Protein AF-A0A4V3EMM0-F1 (afdb_monomer)

Sequence (146 aa):
MPALFLTAILGYEQPRGDKVGLMLFPGDDDVASPDVSWSYTGFSMFRKWLAQAEGFTLTEMNGFGGERQWRSVSTTLAPLLNHPDDDGPDLTPAQCAAMLPRLEAILDQRQSDDSDPVIRRRIEDVRESITVLRFCVDKDVELIFG

Radius of gyration: 18.46 Å; Cα contacts (8 Å, |Δi|>4): 168; chains: 1; bounding box: 51×33×65 Å

Structure (mmCIF, N/CA/C/O backbone):
data_AF-A0A4V3EMM0-F1
#
_entry.id   AF-A0A4V3EMM0-F1
#
loop_
_atom_site.group_PDB
_atom_site.id
_atom_site.type_symbol
_atom_site.label_atom_id
_atom_site.label_alt_id
_atom_site.label_comp_id
_atom_site.label_asym_id
_atom_site.label_entity_id
_atom_site.label_seq_id
_atom_site.pdbx_PDB_ins_code
_atom_site.Cartn_x
_atom_site.Cartn_y
_atom_site.Cartn_z
_atom_site.occupancy
_atom_site.B_iso_or_equiv
_atom_site.auth_seq_id
_atom_site.auth_comp_id
_atom_site.auth_asym_id
_atom_site.auth_atom_id
_atom_site.pdbx_PDB_model_num
ATOM 1 N N . MET A 1 1 ? 28.097 15.247 -45.667 1.00 29.64 1 MET A N 1
ATOM 2 C CA . MET A 1 1 ? 29.194 14.544 -44.962 1.00 29.64 1 MET A CA 1
ATOM 3 C C . MET A 1 1 ? 29.709 15.461 -43.855 1.00 29.64 1 MET A C 1
ATOM 5 O O . MET A 1 1 ? 29.682 16.663 -44.080 1.00 29.64 1 MET A O 1
ATOM 9 N N . PRO A 1 2 ? 29.997 14.937 -42.653 1.00 43.41 2 PRO A N 1
ATOM 10 C CA . PRO A 1 2 ? 29.154 15.213 -41.480 1.00 43.41 2 PRO A CA 1
ATOM 11 C C . PRO A 1 2 ? 29.893 15.804 -40.258 1.00 43.41 2 PRO A C 1
ATOM 13 O O . PRO A 1 2 ? 31.113 15.898 -40.262 1.00 43.41 2 PRO A O 1
ATOM 16 N N . ALA A 1 3 ? 29.096 16.050 -39.204 1.00 35.59 3 ALA A N 1
ATOM 17 C CA . ALA A 1 3 ? 29.442 16.111 -37.773 1.00 35.59 3 ALA A CA 1
ATOM 18 C C . ALA A 1 3 ? 30.144 17.409 -37.298 1.00 35.59 3 ALA A C 1
ATOM 20 O O . ALA A 1 3 ? 31.032 17.923 -37.956 1.00 35.59 3 ALA A O 1
ATOM 21 N N . LEU A 1 4 ? 29.778 18.038 -36.177 1.00 41.53 4 LEU A N 1
ATOM 22 C CA . LEU A 1 4 ? 29.365 17.480 -34.889 1.00 41.53 4 LEU A CA 1
ATOM 23 C C . LEU A 1 4 ? 28.339 18.404 -34.200 1.00 41.53 4 LEU A C 1
ATOM 25 O O . LEU A 1 4 ? 28.643 19.552 -33.887 1.00 41.53 4 LEU A O 1
ATOM 29 N N . PHE A 1 5 ? 27.144 17.877 -33.924 1.00 36.44 5 PHE A N 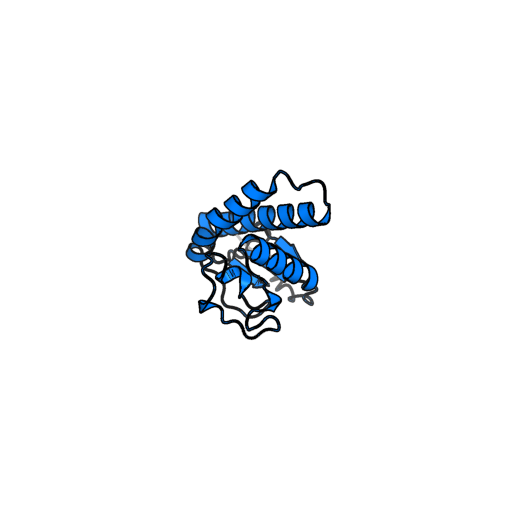1
ATOM 30 C CA . PHE A 1 5 ? 26.290 18.373 -32.845 1.00 36.44 5 PHE A CA 1
ATOM 31 C C . PHE A 1 5 ? 26.845 17.794 -31.545 1.00 36.44 5 PHE A C 1
ATOM 33 O O . PHE A 1 5 ? 26.774 16.586 -31.327 1.00 36.44 5 PHE A O 1
ATOM 40 N N . LEU A 1 6 ? 27.431 18.641 -30.705 1.00 36.59 6 LEU A N 1
ATOM 41 C CA . LEU A 1 6 ? 27.793 18.273 -29.344 1.00 36.59 6 LEU A CA 1
ATOM 42 C C . LEU A 1 6 ? 26.607 18.631 -28.439 1.00 36.59 6 LEU A C 1
ATOM 44 O O . LEU A 1 6 ? 26.563 19.706 -27.847 1.00 36.59 6 LEU A O 1
ATOM 48 N N . THR A 1 7 ? 25.607 17.751 -28.383 1.00 38.56 7 THR A N 1
ATOM 49 C CA . THR A 1 7 ? 24.580 17.812 -27.340 1.00 38.56 7 THR A CA 1
ATOM 50 C C . THR A 1 7 ? 25.220 17.287 -26.063 1.00 38.56 7 THR A C 1
ATOM 52 O O . THR A 1 7 ? 25.405 16.082 -25.901 1.00 38.56 7 THR A O 1
ATOM 55 N N . ALA A 1 8 ? 25.621 18.197 -25.179 1.00 42.50 8 ALA A N 1
ATOM 56 C CA . ALA A 1 8 ? 25.985 17.845 -23.818 1.00 42.50 8 ALA A CA 1
ATOM 57 C C . ALA A 1 8 ? 24.733 17.289 -23.126 1.00 42.50 8 ALA A C 1
ATOM 59 O O . ALA A 1 8 ? 23.781 18.021 -22.857 1.00 42.50 8 ALA A O 1
ATOM 60 N N . ILE A 1 9 ? 24.728 15.976 -22.898 1.00 43.84 9 ILE A N 1
ATOM 61 C CA . ILE A 1 9 ? 23.791 15.300 -22.007 1.00 43.84 9 ILE A CA 1
ATOM 62 C C . ILE A 1 9 ? 24.091 15.843 -20.612 1.00 43.84 9 ILE A C 1
ATOM 64 O O . ILE A 1 9 ? 25.087 15.476 -19.990 1.00 43.84 9 ILE A O 1
ATOM 68 N N . LEU A 1 10 ? 23.259 16.769 -20.143 1.00 40.41 10 LEU A N 1
ATOM 69 C CA . LEU A 1 10 ? 23.151 17.037 -18.721 1.00 40.41 10 LEU A CA 1
ATOM 70 C C . LEU A 1 10 ? 22.555 15.775 -18.100 1.00 40.41 10 LEU A C 1
ATOM 72 O O . LEU A 1 10 ? 21.344 15.577 -18.120 1.00 40.41 10 LEU A O 1
ATOM 76 N N . GLY A 1 11 ? 23.429 14.914 -17.582 1.00 43.09 11 GLY A N 1
ATOM 77 C CA . GLY A 1 11 ? 23.073 14.019 -16.496 1.00 43.09 11 GLY A CA 1
ATOM 78 C C . GLY A 1 11 ? 22.698 14.891 -15.307 1.00 43.09 11 GLY A C 1
ATOM 79 O O . GLY A 1 11 ? 23.549 15.255 -14.501 1.00 43.09 11 GLY A O 1
ATOM 80 N N . TYR A 1 12 ? 21.429 15.285 -15.242 1.00 35.69 12 TYR A N 1
ATOM 81 C CA . TYR A 1 12 ? 20.812 15.640 -13.979 1.00 35.69 12 TYR A CA 1
ATOM 82 C C . TYR A 1 12 ? 20.651 14.327 -13.210 1.00 35.69 12 TYR A C 1
ATOM 84 O O . TYR A 1 12 ? 19.595 13.705 -13.226 1.00 35.69 12 TYR A O 1
ATOM 92 N N . GLU A 1 13 ? 21.724 13.890 -12.548 1.00 44.06 13 GLU A N 1
ATOM 93 C CA . GLU A 1 13 ? 21.549 13.186 -11.284 1.00 44.06 13 GLU A CA 1
ATOM 94 C C . GLU A 1 13 ? 20.812 14.171 -10.382 1.00 44.06 13 GLU A C 1
ATOM 96 O O . GLU A 1 13 ? 21.387 15.130 -9.861 1.00 44.06 13 GLU A O 1
ATOM 101 N N . GLN A 1 14 ? 19.496 14.006 -10.299 1.00 48.41 14 GLN A N 1
ATOM 102 C CA . GLN A 1 14 ? 18.695 14.753 -9.356 1.00 48.41 14 GLN A CA 1
ATOM 103 C C . GLN A 1 14 ? 19.215 14.381 -7.962 1.00 48.41 14 GLN A C 1
ATOM 105 O O . GLN A 1 14 ? 19.196 13.198 -7.607 1.00 48.41 14 GLN A O 1
ATOM 110 N N . PRO A 1 15 ? 19.719 15.338 -7.163 1.00 42.00 15 PRO A N 1
ATOM 111 C CA . PRO A 1 15 ? 19.996 15.046 -5.771 1.00 42.00 15 PRO A CA 1
ATOM 112 C C . PRO A 1 15 ? 18.661 14.611 -5.166 1.00 42.00 15 PRO A C 1
ATOM 114 O O . PRO A 1 15 ? 17.683 15.351 -5.273 1.00 42.00 15 PRO A O 1
ATOM 117 N N . ARG A 1 16 ? 18.607 13.390 -4.611 1.00 56.78 16 ARG A N 1
ATOM 118 C CA . ARG A 1 16 ? 17.481 12.897 -3.806 1.00 56.78 16 ARG A CA 1
ATOM 119 C C . ARG A 1 16 ? 17.252 13.909 -2.685 1.00 56.78 16 ARG A C 1
ATOM 121 O O . ARG A 1 16 ? 17.930 13.865 -1.662 1.00 56.78 16 ARG A O 1
ATOM 128 N N . GLY A 1 17 ? 16.383 14.878 -2.961 1.00 47.03 17 GLY A N 1
ATOM 129 C CA . GLY A 1 17 ? 16.001 15.931 -2.043 1.00 47.03 17 GLY A CA 1
ATOM 130 C C . GLY A 1 17 ? 15.341 15.285 -0.840 1.00 47.03 17 GLY A C 1
ATOM 131 O O . GLY A 1 17 ? 14.430 14.478 -0.995 1.00 47.03 17 GLY A O 1
ATOM 132 N N . ASP A 1 18 ? 15.882 15.589 0.331 1.00 46.19 18 ASP A N 1
ATOM 133 C CA . ASP A 1 18 ? 15.212 15.691 1.620 1.00 46.19 18 ASP A CA 1
ATOM 134 C C . ASP A 1 18 ? 13.763 15.161 1.599 1.00 46.19 18 ASP A C 1
ATOM 136 O O . ASP A 1 18 ? 12.814 15.897 1.336 1.00 46.19 18 ASP A O 1
ATOM 140 N N . LYS A 1 19 ? 13.598 13.851 1.843 1.00 52.47 19 LYS A N 1
ATOM 141 C CA . LYS A 1 19 ? 12.302 13.157 1.828 1.00 52.47 19 LYS A CA 1
ATOM 142 C C . LYS A 1 19 ? 11.354 13.764 2.868 1.00 52.47 19 LYS A C 1
ATOM 144 O O . LYS A 1 19 ? 11.409 13.425 4.050 1.00 52.47 19 LYS A O 1
ATOM 149 N N . VAL A 1 20 ? 10.444 14.639 2.440 1.00 65.69 20 VAL A N 1
ATOM 150 C CA . VAL A 1 20 ? 9.353 15.178 3.283 1.00 65.69 20 VAL A CA 1
ATOM 151 C C . VAL A 1 20 ? 8.109 14.269 3.231 1.00 65.69 20 VAL A C 1
ATOM 153 O O . VAL A 1 20 ? 6.981 14.715 3.442 1.00 65.69 20 VAL A O 1
ATOM 156 N N . GLY A 1 21 ? 8.288 12.980 2.931 1.00 83.69 21 GLY A N 1
ATOM 157 C CA . GLY A 1 21 ? 7.198 12.032 2.730 1.00 83.69 21 GLY A CA 1
ATOM 158 C C . GLY A 1 21 ? 7.671 10.653 2.282 1.00 83.69 21 GLY A C 1
ATOM 159 O O . GLY A 1 21 ? 8.866 10.382 2.293 1.00 83.69 21 GLY A O 1
ATOM 160 N N . LEU A 1 22 ? 6.699 9.820 1.920 1.00 91.62 22 LEU A N 1
ATOM 161 C CA . LEU A 1 22 ? 6.860 8.495 1.336 1.00 91.62 22 LEU A CA 1
ATOM 162 C C . LEU A 1 22 ? 6.099 8.449 0.014 1.00 91.62 22 LEU A C 1
ATOM 164 O O . LEU A 1 22 ? 4.957 8.916 -0.055 1.00 91.62 22 LEU A O 1
ATOM 168 N N . MET A 1 23 ? 6.716 7.869 -1.003 1.00 93.62 23 MET A N 1
ATOM 169 C CA . MET A 1 23 ? 6.171 7.685 -2.338 1.00 93.62 23 MET A CA 1
ATOM 170 C C . MET A 1 23 ? 6.189 6.206 -2.722 1.00 93.62 23 MET A C 1
ATOM 172 O O . MET A 1 23 ? 7.140 5.489 -2.418 1.00 93.62 23 MET A O 1
ATOM 176 N N . LEU A 1 24 ? 5.139 5.764 -3.408 1.00 95.50 24 LEU A N 1
ATOM 177 C CA . LEU A 1 24 ? 5.106 4.490 -4.116 1.00 95.50 24 LEU A CA 1
ATOM 178 C C . LEU A 1 24 ? 5.128 4.764 -5.615 1.00 95.50 24 LEU A C 1
ATOM 180 O O . LEU A 1 24 ? 4.273 5.501 -6.110 1.00 95.50 24 LEU A O 1
ATOM 184 N N . PHE A 1 25 ? 6.083 4.167 -6.320 1.00 96.12 25 PHE A N 1
ATOM 185 C CA . PHE A 1 25 ? 6.256 4.365 -7.757 1.00 96.12 25 PHE A CA 1
ATOM 186 C C . PHE A 1 25 ? 6.874 3.124 -8.429 1.00 96.12 25 PHE A C 1
ATOM 188 O O . PHE A 1 25 ? 7.525 2.322 -7.752 1.00 96.12 25 PHE A O 1
ATOM 195 N N . PRO A 1 26 ? 6.661 2.928 -9.741 1.00 97.69 26 PRO A N 1
ATOM 196 C CA . PRO A 1 26 ? 7.263 1.830 -10.489 1.00 97.69 26 PRO A CA 1
ATOM 197 C C . PRO A 1 26 ? 8.781 1.996 -10.632 1.00 97.69 26 PRO A C 1
ATOM 199 O O . PRO A 1 26 ? 9.277 3.098 -10.848 1.00 97.69 26 PRO A O 1
ATOM 202 N N . GLY A 1 27 ? 9.525 0.894 -10.570 1.00 95.81 27 GLY A N 1
ATOM 203 C CA . GLY A 1 27 ? 10.971 0.848 -10.806 1.00 95.81 27 GLY A CA 1
ATOM 204 C C . GLY A 1 27 ? 11.367 0.876 -12.283 1.00 95.81 27 GLY A C 1
ATOM 205 O O . GLY A 1 27 ? 12.248 0.127 -12.690 1.00 95.81 27 GLY A O 1
ATOM 206 N N . ASP A 1 28 ? 10.691 1.681 -13.103 1.00 94.50 28 ASP A N 1
ATOM 207 C CA . ASP A 1 28 ? 10.903 1.755 -14.556 1.00 94.50 28 ASP A CA 1
ATOM 208 C C . ASP A 1 28 ? 11.742 2.962 -15.013 1.00 94.50 28 ASP A C 1
ATOM 210 O O . ASP A 1 28 ? 11.949 3.145 -16.214 1.00 94.50 28 ASP A O 1
ATOM 214 N N . ASP A 1 29 ? 12.228 3.765 -14.060 1.00 90.00 29 ASP A N 1
ATOM 215 C CA . ASP A 1 29 ? 12.973 5.012 -14.272 1.00 90.00 29 ASP A CA 1
ATOM 216 C C . ASP A 1 29 ? 12.229 6.064 -15.132 1.00 90.00 29 ASP A C 1
ATOM 218 O O . ASP A 1 29 ? 12.845 7.015 -15.631 1.00 90.00 29 ASP A O 1
ATOM 222 N N . ASP A 1 30 ? 10.905 5.940 -15.301 1.00 91.50 30 ASP A N 1
ATOM 223 C CA . ASP A 1 30 ? 10.086 6.883 -16.065 1.00 91.50 30 ASP A CA 1
ATOM 224 C C . ASP A 1 30 ? 9.336 7.844 -15.132 1.00 91.50 30 ASP A C 1
ATOM 226 O O . ASP A 1 30 ? 8.396 7.493 -14.426 1.00 91.50 30 ASP A O 1
ATOM 230 N N . VAL A 1 31 ? 9.712 9.122 -15.176 1.00 87.00 31 VAL A N 1
ATOM 231 C CA . VAL A 1 31 ? 9.079 10.184 -14.374 1.00 87.00 31 VAL A CA 1
ATOM 232 C C . VAL A 1 31 ? 7.634 10.494 -14.785 1.00 87.00 31 VAL A C 1
ATOM 234 O O . VAL A 1 31 ? 6.963 11.273 -14.110 1.00 87.00 31 VAL A O 1
ATOM 237 N N . ALA A 1 32 ? 7.166 9.962 -15.916 1.00 92.56 32 ALA A N 1
ATOM 238 C CA . ALA A 1 32 ? 5.777 10.073 -16.351 1.00 92.56 32 ALA A CA 1
ATOM 239 C C . ALA A 1 32 ? 4.896 8.921 -15.838 1.00 92.56 32 ALA A C 1
ATOM 241 O O . ALA A 1 32 ? 3.673 8.974 -16.019 1.00 92.56 32 ALA A O 1
ATOM 242 N N . 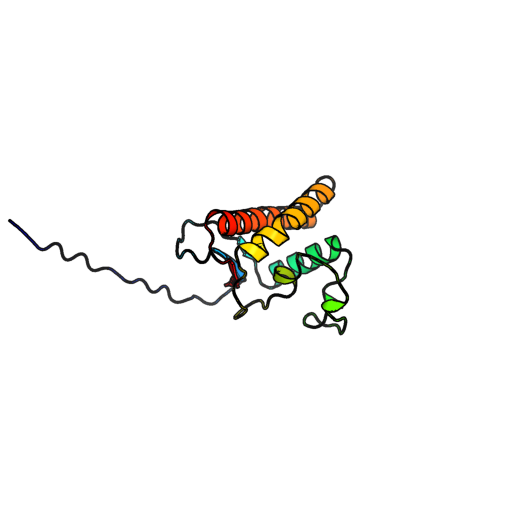SER A 1 33 ? 5.492 7.892 -15.231 1.00 94.75 33 SER A N 1
ATOM 243 C CA . SER A 1 33 ? 4.766 6.775 -14.636 1.00 94.75 33 SER A CA 1
ATOM 244 C C . SER A 1 33 ? 3.953 7.223 -13.420 1.00 94.75 33 SER A C 1
ATOM 246 O O . SER A 1 33 ? 4.301 8.200 -12.757 1.00 94.75 33 SER A O 1
ATOM 248 N N . PRO A 1 34 ? 2.816 6.561 -13.136 1.00 97.19 34 PRO A N 1
ATOM 249 C CA . PRO A 1 34 ? 1.966 6.958 -12.025 1.00 97.19 34 PRO A CA 1
ATOM 250 C C . PRO A 1 34 ? 2.691 6.747 -10.694 1.00 97.19 34 PRO A C 1
ATOM 252 O O . PRO A 1 34 ? 3.217 5.666 -10.443 1.00 97.19 34 PRO A O 1
ATOM 255 N N . ASP A 1 35 ? 2.629 7.743 -9.818 1.00 96.00 35 ASP A N 1
ATOM 256 C CA . ASP A 1 35 ? 3.075 7.648 -8.432 1.00 96.00 35 ASP A CA 1
ATOM 257 C C . ASP A 1 35 ? 1.940 7.988 -7.462 1.00 96.00 35 ASP A C 1
ATOM 259 O O . ASP A 1 35 ? 0.883 8.510 -7.836 1.00 96.00 35 ASP A O 1
ATOM 263 N N . VAL A 1 36 ? 2.153 7.656 -6.193 1.00 95.88 36 VAL A N 1
ATOM 264 C CA . VAL A 1 36 ? 1.317 8.138 -5.097 1.00 95.88 36 VAL A CA 1
ATOM 265 C C . VAL A 1 36 ? 2.193 8.500 -3.910 1.00 95.88 36 VAL A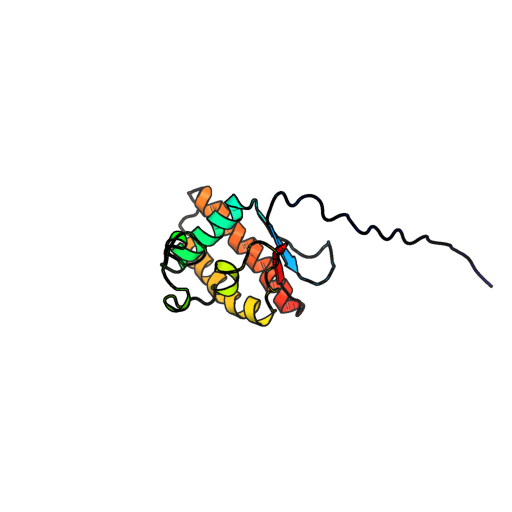 C 1
ATOM 267 O O . VAL A 1 36 ? 3.094 7.752 -3.531 1.00 95.88 36 VAL A O 1
ATOM 270 N N . SER A 1 37 ? 1.929 9.661 -3.313 1.00 94.38 37 SER A N 1
ATOM 271 C CA . SER A 1 37 ? 2.748 10.222 -2.243 1.00 94.38 37 SER A CA 1
ATOM 272 C C . SER A 1 37 ? 1.937 10.617 -1.013 1.00 94.38 37 SER A C 1
ATOM 274 O O . SER A 1 37 ? 0.787 11.060 -1.074 1.00 94.38 37 SER A O 1
ATOM 276 N N . TRP A 1 38 ? 2.575 10.480 0.145 1.00 94.56 38 TRP A N 1
ATOM 277 C CA . TRP A 1 38 ? 2.034 10.847 1.446 1.00 94.56 38 TRP A CA 1
ATOM 278 C C . TRP A 1 38 ? 3.103 11.509 2.308 1.00 94.56 38 TRP A C 1
ATOM 280 O O . TRP A 1 38 ? 4.293 11.265 2.156 1.00 94.56 38 TRP A O 1
ATOM 290 N N . SER A 1 39 ? 2.682 12.258 3.328 1.00 93.75 39 SER A N 1
ATOM 291 C CA . SER A 1 39 ? 3.543 12.435 4.502 1.00 93.75 39 SER A CA 1
ATOM 292 C C . SER A 1 39 ? 3.682 11.102 5.252 1.00 93.75 39 SER A C 1
ATOM 294 O O . SER A 1 39 ? 2.767 10.278 5.212 1.00 93.75 39 SER A O 1
ATOM 296 N N . TYR A 1 40 ? 4.754 10.901 6.028 1.00 90.44 40 TYR A N 1
ATOM 297 C CA . TYR A 1 40 ? 4.909 9.692 6.861 1.00 90.44 40 TYR A CA 1
ATOM 298 C C . TYR A 1 40 ? 3.702 9.441 7.777 1.00 90.44 40 TYR A C 1
ATOM 300 O O . TYR A 1 40 ? 3.216 8.317 7.916 1.00 90.44 40 TYR A O 1
ATOM 308 N N . THR A 1 41 ? 3.155 10.503 8.377 1.00 92.06 41 THR A N 1
ATOM 309 C CA . THR A 1 41 ? 1.931 10.404 9.182 1.00 92.06 41 THR A CA 1
ATOM 310 C C . THR A 1 41 ? 0.730 9.987 8.335 1.00 92.06 41 THR A C 1
ATOM 312 O O . THR A 1 41 ? -0.051 9.141 8.769 1.00 92.06 41 THR A O 1
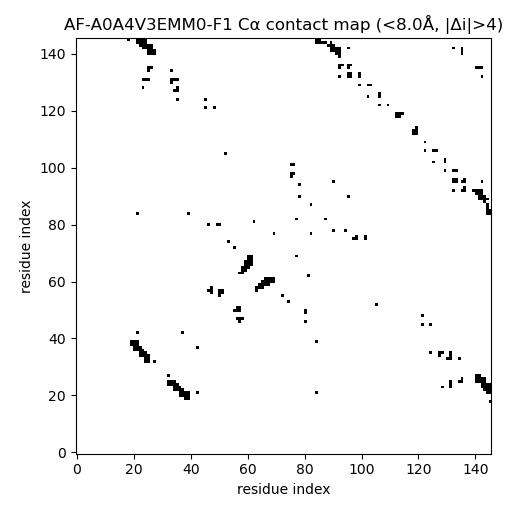ATOM 315 N N . GLY A 1 42 ? 0.590 10.542 7.128 1.00 94.25 42 GLY A N 1
ATOM 316 C CA . GLY A 1 42 ? -0.457 10.168 6.179 1.00 94.25 42 GLY A CA 1
ATOM 317 C C . GLY A 1 42 ? -0.381 8.692 5.794 1.00 94.25 42 GLY A C 1
ATOM 318 O O . GLY A 1 42 ? -1.381 7.987 5.912 1.00 94.25 42 GLY A O 1
ATOM 319 N N . PHE A 1 43 ? 0.811 8.204 5.450 1.00 95.38 43 PHE A N 1
ATOM 320 C CA . PHE A 1 43 ? 1.032 6.801 5.109 1.00 95.38 43 PHE A CA 1
ATOM 321 C C . PHE A 1 43 ? 0.800 5.862 6.303 1.00 95.38 43 PHE A C 1
ATOM 323 O O . PHE A 1 43 ? 0.210 4.790 6.166 1.00 95.38 43 PHE A O 1
ATOM 330 N N . SER A 1 44 ? 1.185 6.276 7.516 1.00 94.31 44 SER A N 1
ATOM 331 C CA . SER A 1 44 ? 0.866 5.539 8.746 1.00 94.31 44 SER A CA 1
ATOM 332 C C . SER A 1 44 ? -0.647 5.436 8.976 1.00 94.31 44 SER A C 1
ATOM 334 O O . SER A 1 44 ? -1.155 4.365 9.310 1.00 94.31 44 SER A O 1
ATOM 336 N N . MET A 1 45 ? -1.394 6.527 8.773 1.00 95.38 45 MET A N 1
ATOM 337 C CA . MET A 1 45 ? -2.859 6.520 8.869 1.00 95.38 45 MET A CA 1
ATOM 338 C C . MET A 1 45 ? -3.498 5.636 7.796 1.00 95.38 45 MET A C 1
ATOM 340 O O . MET A 1 45 ? -4.440 4.906 8.099 1.00 95.38 45 MET A O 1
ATOM 344 N N . PHE A 1 46 ? -2.968 5.666 6.574 1.00 96.56 46 PHE A N 1
ATOM 345 C CA . PHE A 1 46 ? -3.397 4.803 5.480 1.00 96.56 46 PHE A CA 1
ATOM 346 C C . PHE A 1 46 ? -3.216 3.315 5.816 1.00 96.56 46 PHE A C 1
ATOM 348 O O . PHE A 1 46 ? -4.189 2.560 5.780 1.00 96.56 46 PHE A O 1
ATOM 355 N N . ARG A 1 47 ? -2.024 2.897 6.271 1.00 96.88 47 ARG A N 1
ATOM 356 C CA . ARG A 1 47 ? -1.778 1.504 6.694 1.00 96.88 47 ARG A CA 1
ATOM 357 C C . ARG A 1 47 ? -2.674 1.075 7.856 1.00 96.88 47 ARG A C 1
ATOM 359 O O . ARG A 1 47 ? -3.185 -0.043 7.854 1.00 96.88 47 ARG A O 1
AT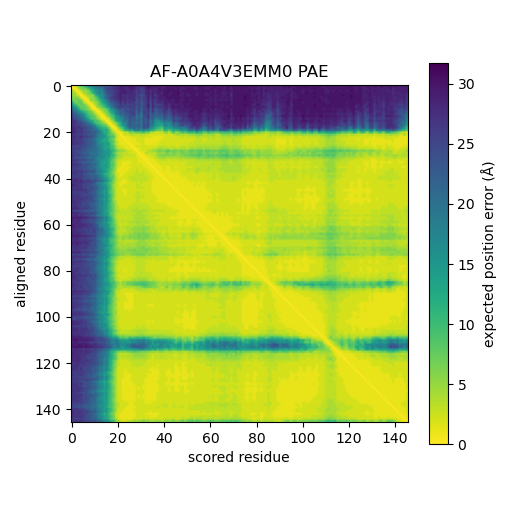OM 366 N N . LYS A 1 48 ? -2.917 1.955 8.836 1.00 96.88 48 LYS A N 1
ATOM 367 C CA . LYS A 1 48 ? -3.854 1.675 9.942 1.00 96.88 48 LYS A CA 1
ATOM 368 C C . LYS A 1 48 ? -5.275 1.446 9.436 1.00 96.88 48 LYS A C 1
ATOM 370 O O . LYS A 1 48 ? -5.934 0.521 9.902 1.00 96.88 48 LYS A O 1
ATOM 375 N N . TRP A 1 49 ? -5.732 2.265 8.494 1.00 96.31 49 TRP A N 1
ATOM 376 C CA . TRP A 1 49 ? -7.062 2.134 7.906 1.00 96.31 49 TRP A CA 1
ATOM 377 C C . TRP A 1 49 ? -7.208 0.828 7.108 1.00 96.31 49 TRP A C 1
ATOM 379 O O . TRP A 1 49 ? -8.196 0.117 7.285 1.00 96.31 49 TRP A O 1
ATOM 389 N N . LEU A 1 50 ? -6.196 0.448 6.319 1.00 97.25 50 LEU A N 1
ATOM 390 C CA . LEU A 1 50 ? -6.173 -0.846 5.627 1.00 97.25 50 LEU A CA 1
ATOM 391 C C . LEU A 1 50 ? -6.192 -2.026 6.608 1.00 97.25 50 LEU A C 1
ATOM 393 O O . LEU A 1 50 ? -6.995 -2.936 6.443 1.00 97.25 50 LEU A O 1
ATOM 397 N N . ALA A 1 51 ? -5.374 -1.999 7.665 1.00 97.19 51 ALA A N 1
ATOM 398 C CA . ALA A 1 51 ? -5.376 -3.046 8.689 1.00 97.19 51 ALA A CA 1
ATOM 399 C C . ALA A 1 51 ? -6.753 -3.199 9.362 1.00 97.19 51 ALA A C 1
ATOM 401 O O . ALA A 1 51 ? -7.230 -4.316 9.565 1.00 97.19 51 ALA A O 1
ATOM 402 N N . GLN A 1 52 ? -7.438 -2.084 9.641 1.00 95.50 52 GLN A N 1
ATOM 403 C CA . GLN A 1 52 ? -8.806 -2.117 10.161 1.00 95.50 52 GLN A CA 1
ATOM 404 C C . GLN A 1 52 ? -9.788 -2.745 9.166 1.00 95.50 52 GLN A C 1
ATOM 406 O O . GLN A 1 52 ? -10.659 -3.509 9.580 1.00 95.50 52 GLN A O 1
ATOM 411 N N . ALA A 1 53 ? -9.646 -2.474 7.865 1.00 94.44 53 ALA A N 1
ATOM 412 C CA . ALA A 1 53 ? -10.436 -3.129 6.820 1.00 94.44 53 ALA A CA 1
ATOM 413 C C . ALA A 1 53 ? -10.121 -4.636 6.685 1.00 94.44 53 ALA A C 1
ATOM 415 O O . ALA A 1 53 ? -10.998 -5.418 6.321 1.00 94.44 53 ALA A O 1
ATOM 416 N N . GLU A 1 54 ? -8.904 -5.055 7.040 1.00 95.56 54 GLU A N 1
ATOM 417 C CA . GLU A 1 54 ? -8.505 -6.462 7.201 1.00 95.56 54 GLU A CA 1
ATOM 418 C C . GLU A 1 54 ? -8.981 -7.089 8.527 1.00 95.56 54 GLU A C 1
ATOM 420 O O . GLU A 1 54 ? -8.809 -8.288 8.741 1.00 95.56 54 GLU A O 1
ATOM 425 N N . GLY A 1 55 ? -9.581 -6.306 9.429 1.00 95.31 55 GLY A N 1
ATOM 426 C CA . GLY A 1 55 ? -10.107 -6.791 10.705 1.00 95.31 55 GLY A CA 1
ATOM 427 C C . GLY A 1 55 ? -9.068 -6.918 11.823 1.00 95.31 55 GLY A C 1
ATOM 428 O O . GLY A 1 55 ? -9.284 -7.680 12.767 1.00 95.31 55 GLY A O 1
ATOM 429 N N 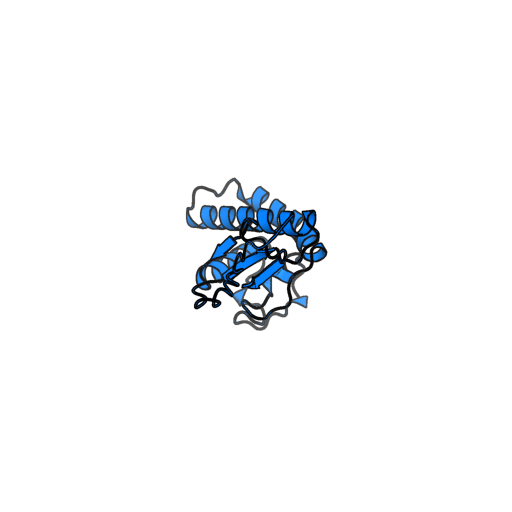. PHE A 1 56 ? -7.947 -6.191 11.755 1.00 96.62 56 PHE A N 1
ATOM 430 C CA . PHE A 1 56 ? -6.964 -6.147 12.841 1.00 96.62 56 PHE A CA 1
ATOM 431 C C . PHE A 1 56 ? -6.425 -4.737 13.120 1.00 96.62 56 PHE A C 1
ATOM 433 O O . PHE A 1 56 ? -6.531 -3.816 12.315 1.00 96.62 56 PHE A O 1
ATOM 440 N N . THR A 1 57 ? -5.828 -4.557 14.297 1.00 96.81 57 THR A N 1
ATOM 441 C CA . THR A 1 57 ? -5.267 -3.272 14.723 1.00 96.81 57 THR A CA 1
ATOM 442 C C . THR A 1 57 ? -3.769 -3.235 14.436 1.00 96.81 57 THR A C 1
ATOM 444 O O . THR A 1 57 ? -3.002 -3.969 15.056 1.00 96.81 57 THR A O 1
ATOM 447 N N . LEU A 1 58 ? -3.320 -2.350 13.538 1.00 97.00 58 LEU A N 1
ATOM 448 C CA . LEU A 1 58 ? -1.902 -2.281 13.154 1.00 97.00 58 LEU A CA 1
ATOM 449 C C . LEU A 1 58 ? -0.969 -1.991 14.340 1.00 97.00 58 LEU A C 1
ATOM 451 O O . LEU A 1 58 ? 0.099 -2.577 14.424 1.00 97.00 58 LEU A O 1
ATOM 455 N N . THR A 1 59 ? -1.372 -1.138 15.286 1.00 96.88 59 THR A N 1
ATOM 456 C CA . THR A 1 59 ? -0.529 -0.761 16.439 1.00 96.88 59 THR A CA 1
ATOM 457 C C . THR A 1 59 ? -0.311 -1.888 17.447 1.00 96.88 59 THR A C 1
ATOM 459 O O . THR A 1 59 ? 0.532 -1.763 18.325 1.00 96.88 59 THR A O 1
ATOM 462 N N . GLU A 1 60 ? -1.064 -2.985 17.350 1.00 97.31 60 GLU A N 1
ATOM 463 C CA . GLU A 1 60 ? -0.812 -4.187 18.151 1.00 97.31 60 GLU A CA 1
ATOM 464 C C . GLU A 1 60 ? 0.316 -5.040 17.560 1.00 97.31 60 GLU A C 1
ATOM 466 O O . GLU A 1 60 ? 0.870 -5.885 18.263 1.00 97.31 60 GLU A O 1
ATOM 471 N N . MET A 1 61 ? 0.650 -4.838 16.281 1.00 97.62 61 MET A N 1
ATOM 472 C CA . MET A 1 61 ? 1.617 -5.649 15.552 1.00 97.62 61 MET A CA 1
ATOM 473 C C . MET A 1 61 ? 3.057 -5.283 15.921 1.00 97.62 61 MET A C 1
ATOM 475 O O . MET A 1 61 ? 3.395 -4.116 16.141 1.00 97.62 61 MET A O 1
ATOM 479 N N . ASN A 1 62 ? 3.924 -6.295 15.933 1.00 95.00 62 ASN A N 1
ATOM 480 C CA . ASN A 1 62 ? 5.366 -6.118 16.070 1.00 95.00 62 ASN A CA 1
ATOM 481 C C . ASN A 1 62 ? 5.896 -5.230 14.927 1.00 95.00 62 ASN A C 1
ATOM 483 O O . ASN A 1 62 ? 5.549 -5.444 13.765 1.00 95.00 62 ASN A O 1
ATOM 487 N N . GLY A 1 63 ? 6.687 -4.212 15.280 1.00 91.38 63 GLY A N 1
ATOM 488 C CA . GLY A 1 63 ? 7.146 -3.143 14.383 1.00 91.38 63 GLY A CA 1
ATOM 489 C C . GLY A 1 63 ? 6.297 -1.864 14.430 1.00 91.38 63 GLY A C 1
ATOM 490 O O . GLY A 1 63 ? 6.745 -0.822 13.967 1.00 91.38 63 GLY A O 1
ATOM 491 N N . PHE A 1 64 ? 5.109 -1.907 15.046 1.00 92.50 64 PHE A N 1
ATOM 492 C CA . PHE A 1 64 ? 4.142 -0.796 15.061 1.00 92.50 64 PHE A CA 1
ATOM 493 C C . PHE A 1 64 ? 3.712 -0.368 16.477 1.00 92.50 64 PHE A C 1
ATOM 495 O O . PHE A 1 64 ? 2.724 0.353 16.639 1.00 92.50 64 PHE A O 1
ATOM 502 N N . GLY A 1 65 ? 4.470 -0.784 17.498 1.00 91.62 65 GLY A N 1
ATOM 503 C CA . GLY A 1 65 ? 4.263 -0.430 18.908 1.00 91.62 65 GLY A CA 1
ATOM 504 C C . GLY A 1 65 ? 3.705 -1.552 19.790 1.00 91.62 65 GLY A C 1
ATOM 505 O O . GLY A 1 65 ? 3.589 -1.349 20.997 1.00 91.62 65 GLY A O 1
ATOM 506 N N . GLY A 1 66 ? 3.386 -2.717 19.220 1.00 95.06 66 GLY A N 1
ATOM 507 C CA . GLY A 1 66 ? 2.900 -3.881 19.961 1.00 95.06 66 GLY A CA 1
ATOM 508 C C . GLY A 1 66 ? 3.758 -5.132 19.768 1.00 95.06 66 GLY A C 1
ATOM 509 O O . GLY A 1 66 ? 4.804 -5.100 19.130 1.00 95.06 66 GLY A O 1
ATOM 510 N N . GLU A 1 67 ? 3.291 -6.253 20.323 1.00 96.56 67 GLU A N 1
ATOM 511 C CA . GLU A 1 67 ? 4.020 -7.535 20.364 1.00 96.56 67 GLU A CA 1
ATOM 512 C C . GLU A 1 67 ? 3.372 -8.632 19.497 1.00 96.56 67 GLU A C 1
ATOM 514 O O . GLU A 1 67 ? 3.893 -9.747 19.371 1.00 96.56 67 GLU A O 1
ATOM 519 N N . ARG A 1 68 ? 2.211 -8.356 18.885 1.00 96.62 68 ARG A N 1
ATOM 520 C CA . ARG A 1 68 ? 1.477 -9.338 18.080 1.00 96.62 68 ARG A CA 1
ATOM 521 C C . ARG A 1 68 ? 2.265 -9.667 16.818 1.00 96.62 68 ARG A C 1
ATOM 523 O O . ARG A 1 68 ? 2.623 -8.802 16.026 1.00 96.62 68 ARG A O 1
ATOM 530 N N . GLN A 1 69 ? 2.534 -10.946 16.602 1.00 96.31 69 GLN A N 1
ATOM 531 C CA . GLN A 1 69 ? 3.361 -11.379 15.477 1.00 96.31 69 GLN A CA 1
ATOM 532 C C . GLN A 1 69 ? 2.579 -11.369 14.157 1.00 96.31 69 GLN A C 1
ATOM 534 O O . GLN A 1 69 ? 1.435 -11.822 14.114 1.00 96.31 69 GLN A O 1
ATOM 539 N N . TRP A 1 70 ? 3.226 -10.966 13.060 1.00 94.06 70 TRP A N 1
ATOM 540 C CA . TRP A 1 70 ? 2.635 -10.944 11.711 1.00 94.06 70 TRP A CA 1
ATOM 541 C C . TRP A 1 70 ? 2.140 -12.302 11.215 1.00 94.06 70 TRP A C 1
ATOM 543 O O . TRP A 1 70 ? 1.126 -12.369 10.536 1.00 94.06 70 TRP A O 1
ATOM 553 N N . ARG A 1 71 ? 2.749 -13.408 11.659 1.00 93.38 71 ARG A N 1
ATOM 554 C CA . ARG A 1 71 ? 2.244 -14.763 11.366 1.00 93.38 71 ARG A CA 1
ATOM 555 C C . ARG A 1 71 ? 0.868 -15.080 11.975 1.00 93.38 71 ARG A C 1
ATOM 557 O O . ARG A 1 71 ? 0.293 -16.109 11.647 1.00 93.38 71 ARG A O 1
ATOM 564 N N . SER A 1 72 ? 0.374 -14.255 12.903 1.00 93.50 72 SER A N 1
ATOM 565 C CA . SER A 1 72 ? -0.943 -14.429 13.540 1.00 93.50 72 SER A CA 1
ATOM 566 C C . SER A 1 72 ? -2.094 -13.782 12.765 1.00 93.50 72 SER A C 1
ATOM 568 O O . SER A 1 72 ? -3.250 -13.944 13.155 1.00 93.50 72 SER A O 1
ATOM 570 N N . VAL A 1 73 ? -1.794 -13.032 11.701 1.00 93.94 73 VAL A N 1
ATOM 571 C CA . VAL A 1 73 ? -2.784 -12.445 10.794 1.00 93.94 73 VAL A CA 1
ATOM 572 C C . VAL A 1 73 ? -2.601 -13.053 9.409 1.00 93.94 73 VAL A C 1
ATOM 574 O O . VAL A 1 73 ? -1.480 -13.268 8.957 1.00 93.94 73 VAL A O 1
ATOM 577 N N . SER A 1 74 ? -3.708 -13.365 8.740 1.00 93.19 74 SER A N 1
ATOM 578 C CA . SER A 1 74 ? -3.695 -13.858 7.364 1.00 93.19 74 SER A CA 1
ATOM 579 C C . SER A 1 74 ? -4.266 -12.766 6.473 1.00 93.19 74 SER A C 1
ATOM 581 O O . SER A 1 74 ? -5.470 -12.534 6.469 1.00 93.19 74 SER A O 1
ATOM 583 N N . THR A 1 75 ? -3.383 -12.055 5.776 1.00 95.31 75 THR A N 1
ATOM 584 C CA . THR A 1 75 ? -3.749 -10.996 4.835 1.00 95.31 75 THR A CA 1
ATOM 585 C C . THR A 1 75 ? -2.799 -11.015 3.647 1.00 95.31 75 THR A C 1
ATOM 587 O O . THR A 1 75 ? -1.588 -11.177 3.814 1.00 95.31 75 THR A O 1
ATOM 590 N N . THR A 1 76 ? -3.338 -10.837 2.441 1.00 96.88 76 THR A N 1
ATOM 591 C CA . THR A 1 76 ? -2.524 -10.668 1.231 1.00 96.88 76 THR A CA 1
ATOM 592 C C . THR A 1 76 ? -1.831 -9.310 1.190 1.00 96.88 76 THR A C 1
ATOM 594 O O . THR A 1 76 ? -0.845 -9.170 0.478 1.00 96.88 76 THR A O 1
ATOM 597 N N . LEU A 1 77 ? -2.279 -8.336 1.994 1.00 97.81 77 LEU A N 1
ATOM 598 C CA . LEU A 1 77 ? -1.708 -6.988 2.074 1.00 97.81 77 LEU A CA 1
ATOM 599 C C . LEU A 1 77 ? -0.471 -6.900 2.977 1.00 97.81 77 LEU A C 1
ATOM 601 O O . LEU A 1 77 ? 0.091 -5.818 3.135 1.00 97.81 77 LEU A O 1
ATOM 605 N N . ALA A 1 78 ? -0.024 -8.010 3.572 1.00 96.12 78 ALA A N 1
ATOM 606 C CA . ALA A 1 78 ? 1.150 -8.028 4.445 1.00 96.12 78 ALA A CA 1
ATOM 607 C C . ALA A 1 78 ? 2.407 -7.378 3.821 1.00 96.12 78 ALA A C 1
ATOM 609 O O . ALA A 1 78 ? 3.070 -6.639 4.550 1.00 96.12 78 ALA A O 1
ATOM 610 N N . PRO A 1 79 ? 2.726 -7.568 2.518 1.00 95.88 79 PRO A N 1
ATOM 611 C CA . PRO A 1 79 ? 3.878 -6.918 1.896 1.00 95.88 79 PRO A CA 1
ATOM 612 C C . PRO A 1 79 ? 3.813 -5.391 1.922 1.00 95.88 79 PRO A C 1
ATOM 614 O O . PRO A 1 79 ? 4.847 -4.777 2.104 1.00 95.88 79 PRO A O 1
ATOM 617 N N . LEU A 1 80 ? 2.626 -4.785 1.801 1.00 96.00 80 LEU A N 1
ATOM 618 C CA . LEU A 1 80 ? 2.429 -3.332 1.897 1.00 96.00 80 LEU A CA 1
ATOM 619 C C . LEU A 1 80 ? 2.360 -2.857 3.358 1.00 96.00 80 LEU A C 1
ATOM 621 O O . LEU A 1 80 ? 2.906 -1.816 3.716 1.00 96.00 80 LEU A O 1
ATOM 625 N N . LEU A 1 81 ? 1.664 -3.607 4.219 1.00 96.69 81 LEU A N 1
ATOM 626 C CA . LEU A 1 81 ? 1.392 -3.193 5.599 1.00 96.69 81 LEU A CA 1
ATOM 627 C C . LEU A 1 81 ? 2.607 -3.320 6.521 1.00 96.69 81 LEU A C 1
ATOM 629 O O . LEU A 1 81 ? 2.757 -2.497 7.419 1.00 96.69 81 LEU A O 1
ATOM 633 N N . ASN A 1 82 ? 3.452 -4.329 6.307 1.00 95.38 82 ASN A N 1
ATOM 634 C CA . ASN A 1 82 ? 4.655 -4.596 7.097 1.00 95.38 82 ASN A CA 1
ATOM 635 C C . ASN A 1 82 ? 5.949 -4.228 6.348 1.00 95.38 82 ASN A C 1
ATOM 637 O O . ASN A 1 82 ? 7.024 -4.731 6.676 1.00 95.38 82 ASN A O 1
ATOM 641 N N . HIS A 1 83 ? 5.848 -3.392 5.315 1.00 94.88 83 HIS A N 1
ATOM 642 C CA . HIS A 1 83 ? 7.024 -2.853 4.650 1.00 94.88 83 HIS A CA 1
ATOM 643 C C . HIS A 1 83 ? 7.678 -1.767 5.519 1.00 94.88 83 HIS A C 1
ATOM 645 O O . HIS A 1 83 ? 6.945 -0.940 6.082 1.00 94.88 83 HIS A O 1
ATOM 651 N N . PRO A 1 84 ? 9.019 -1.725 5.622 1.00 91.75 84 PRO A N 1
ATOM 652 C CA . PRO A 1 84 ? 9.734 -0.546 6.101 1.00 91.75 84 PRO A CA 1
ATOM 653 C C . PRO A 1 84 ? 9.383 0.702 5.279 1.00 91.75 84 PRO A C 1
ATOM 655 O O . PRO A 1 84 ? 9.119 0.616 4.088 1.00 91.75 84 PRO A O 1
ATOM 658 N N . ASP A 1 85 ? 9.381 1.879 5.891 1.00 87.25 85 ASP A N 1
ATOM 659 C CA . ASP A 1 85 ? 9.032 3.111 5.162 1.00 87.25 85 ASP A CA 1
ATOM 660 C C . ASP A 1 85 ? 10.157 3.552 4.214 1.00 87.25 85 ASP A C 1
ATOM 662 O O . ASP A 1 85 ? 9.894 4.212 3.216 1.00 87.25 85 ASP A O 1
ATOM 666 N N . ASP A 1 86 ? 11.395 3.168 4.527 1.00 82.19 86 ASP A N 1
ATOM 667 C CA . ASP A 1 86 ? 12.586 3.414 3.718 1.00 82.19 86 ASP A CA 1
ATOM 668 C C . ASP A 1 86 ? 13.518 2.196 3.777 1.00 82.19 86 ASP A C 1
ATOM 670 O O . ASP A 1 86 ? 13.438 1.396 4.718 1.00 82.19 86 ASP A O 1
ATOM 674 N N . ASP A 1 87 ? 14.390 2.065 2.776 1.00 81.19 87 ASP A N 1
ATOM 675 C CA . ASP A 1 87 ? 15.423 1.024 2.651 1.00 81.19 87 ASP A CA 1
ATOM 676 C C . ASP A 1 87 ? 14.900 -0.433 2.743 1.00 81.19 87 ASP A C 1
ATOM 678 O O . ASP A 1 87 ? 15.650 -1.368 3.043 1.00 81.19 87 ASP A O 1
ATOM 682 N N . GLY A 1 88 ? 13.601 -0.645 2.511 1.00 85.31 88 GLY A N 1
ATOM 683 C CA . GLY A 1 88 ? 12.995 -1.972 2.395 1.00 85.31 88 GLY A CA 1
ATOM 684 C C . GLY A 1 88 ? 13.182 -2.578 0.996 1.00 85.31 88 GLY A C 1
ATOM 685 O O . GLY A 1 88 ? 13.522 -1.861 0.059 1.00 85.31 88 GLY A O 1
ATOM 686 N N . PRO A 1 89 ? 12.995 -3.900 0.837 1.00 93.31 89 PRO A N 1
ATOM 687 C CA . PRO A 1 89 ? 13.095 -4.544 -0.468 1.00 93.31 89 PRO A CA 1
ATOM 688 C C . PRO A 1 89 ? 11.909 -4.178 -1.365 1.00 93.31 89 PRO A C 1
ATOM 690 O O . PRO A 1 89 ? 10.762 -4.314 -0.946 1.00 93.31 89 PRO A O 1
ATOM 693 N N . ASP A 1 90 ? 12.178 -3.831 -2.620 1.00 95.88 90 ASP A N 1
ATOM 694 C CA . ASP A 1 90 ? 11.126 -3.530 -3.592 1.00 95.88 90 ASP A CA 1
ATOM 695 C C . ASP A 1 90 ? 10.108 -4.676 -3.711 1.00 95.88 90 ASP A C 1
ATOM 697 O O . ASP A 1 90 ? 10.440 -5.868 -3.612 1.00 95.88 90 ASP A O 1
ATOM 701 N N . LEU A 1 91 ? 8.836 -4.326 -3.916 1.00 97.69 91 LEU A N 1
ATOM 702 C CA . LEU A 1 91 ? 7.780 -5.321 -4.058 1.00 97.69 91 LEU A CA 1
ATOM 703 C C . LEU A 1 91 ? 7.714 -5.804 -5.502 1.00 97.69 91 LEU A C 1
ATOM 705 O O . LEU A 1 91 ? 7.554 -5.030 -6.440 1.00 97.69 91 LEU A O 1
ATOM 709 N N . THR A 1 92 ? 7.774 -7.119 -5.673 1.00 98.31 92 THR A N 1
ATOM 710 C CA . THR A 1 92 ? 7.719 -7.745 -6.998 1.00 98.31 92 THR A CA 1
ATOM 711 C C . THR A 1 92 ? 6.361 -7.517 -7.683 1.00 98.31 92 THR A C 1
ATOM 713 O O . THR A 1 92 ? 5.334 -7.396 -6.996 1.00 98.3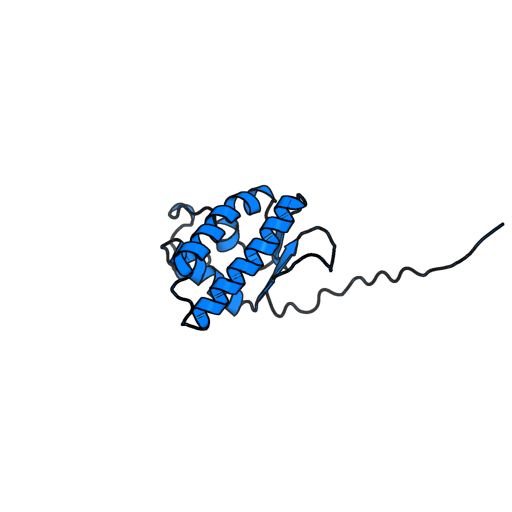1 92 THR A O 1
ATOM 716 N N . PRO A 1 93 ? 6.298 -7.587 -9.028 1.00 98.38 93 PRO A N 1
ATOM 717 C CA . PRO A 1 93 ? 5.031 -7.581 -9.766 1.00 98.38 93 PRO A CA 1
ATOM 718 C C . PRO A 1 93 ? 4.043 -8.639 -9.254 1.00 98.38 93 PRO A C 1
ATOM 720 O O . PRO A 1 93 ? 2.852 -8.378 -9.100 1.00 98.38 93 PRO A O 1
ATOM 723 N N . ALA A 1 94 ? 4.536 -9.827 -8.890 1.00 98.44 94 ALA A N 1
ATOM 724 C CA . ALA A 1 94 ? 3.709 -10.902 -8.347 1.00 98.44 94 ALA A CA 1
ATOM 725 C C . ALA A 1 94 ? 3.085 -10.552 -6.982 1.00 98.44 94 ALA A C 1
ATOM 727 O O . ALA A 1 94 ? 1.925 -10.888 -6.728 1.00 98.44 94 ALA A O 1
ATOM 728 N N . GLN A 1 95 ? 3.819 -9.858 -6.105 1.00 98.44 95 GLN A N 1
ATOM 729 C CA . GLN A 1 95 ? 3.266 -9.353 -4.844 1.00 98.44 95 GLN A CA 1
ATOM 730 C C . GLN A 1 95 ? 2.221 -8.262 -5.096 1.00 98.44 95 GLN A C 1
ATOM 732 O O . GLN A 1 95 ? 1.165 -8.288 -4.464 1.00 98.44 95 GLN A O 1
ATOM 737 N N . CYS A 1 96 ? 2.465 -7.356 -6.048 1.00 98.56 96 CYS A N 1
ATOM 738 C CA . CYS A 1 96 ? 1.486 -6.350 -6.465 1.00 98.56 96 CYS A CA 1
ATOM 739 C C . CYS A 1 96 ? 0.194 -7.012 -6.968 1.00 98.56 96 CYS A C 1
ATOM 741 O O . CYS A 1 96 ? -0.891 -6.723 -6.458 1.00 98.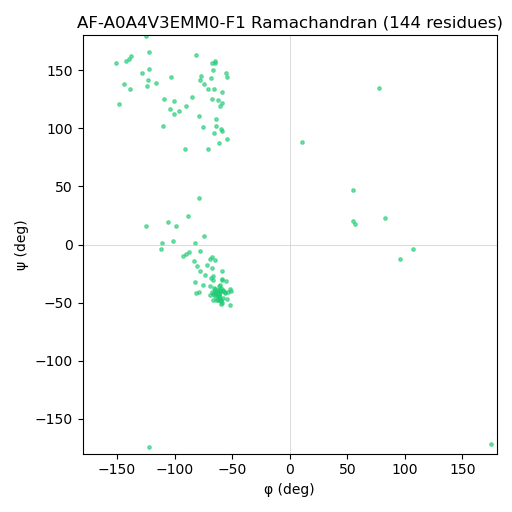56 96 CYS A O 1
ATOM 743 N N . ALA A 1 97 ? 0.312 -7.984 -7.878 1.00 98.62 97 ALA A N 1
ATOM 744 C CA . ALA A 1 97 ? -0.813 -8.750 -8.409 1.00 98.62 97 ALA A CA 1
ATOM 745 C C . ALA A 1 97 ? -1.610 -9.472 -7.311 1.00 98.62 97 ALA A C 1
ATOM 747 O O . ALA A 1 97 ? -2.839 -9.486 -7.348 1.00 98.62 97 ALA A O 1
ATOM 748 N N . ALA A 1 98 ? -0.936 -10.036 -6.305 1.00 98.44 98 ALA A N 1
ATOM 749 C CA . ALA A 1 98 ? -1.595 -10.715 -5.190 1.00 98.44 98 ALA A CA 1
ATOM 750 C C . ALA A 1 98 ? -2.384 -9.760 -4.269 1.00 98.44 98 ALA A C 1
ATOM 752 O O . ALA A 1 98 ? -3.368 -10.173 -3.647 1.00 98.44 98 ALA A O 1
ATOM 753 N N . MET A 1 99 ? -1.971 -8.493 -4.170 1.00 98.44 99 MET A N 1
ATOM 754 C CA . MET A 1 99 ? -2.639 -7.481 -3.343 1.00 98.44 99 MET A CA 1
ATOM 755 C C . MET A 1 99 ? -3.850 -6.844 -4.035 1.00 98.44 99 MET A C 1
ATOM 757 O O . MET A 1 99 ? -4.826 -6.514 -3.355 1.00 98.44 99 MET A O 1
ATOM 761 N N . LEU A 1 100 ? -3.818 -6.700 -5.365 1.00 98.62 100 LEU A N 1
ATOM 762 C CA . LEU A 1 100 ? -4.836 -5.982 -6.142 1.00 98.62 100 LEU A CA 1
ATOM 763 C C . LEU A 1 100 ? -6.283 -6.435 -5.869 1.00 98.62 100 LEU A C 1
ATOM 765 O O . LEU A 1 100 ? -7.083 -5.578 -5.481 1.00 98.62 100 LEU A O 1
ATOM 769 N N . PRO A 1 101 ? -6.636 -7.739 -5.940 1.00 98.44 101 PRO A N 1
ATOM 770 C CA . PRO A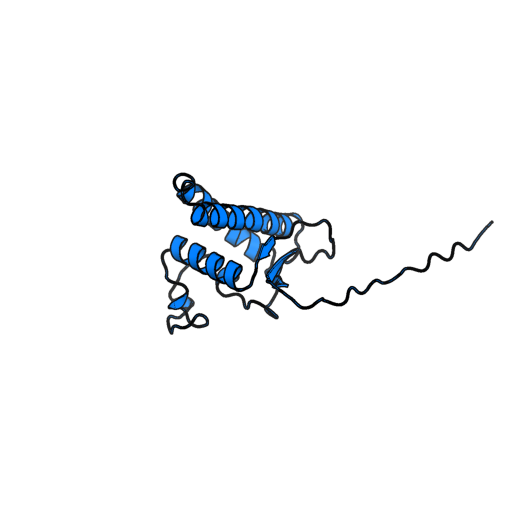 1 101 ? -8.011 -8.174 -5.687 1.00 98.44 101 PRO A CA 1
ATOM 771 C C . PRO A 1 101 ? -8.509 -7.792 -4.293 1.00 98.44 101 PRO A C 1
ATOM 773 O O . PRO A 1 101 ? -9.700 -7.561 -4.082 1.00 98.44 101 PRO A O 1
ATOM 776 N N . ARG A 1 102 ? -7.600 -7.727 -3.311 1.00 97.75 102 ARG A N 1
ATOM 777 C CA . ARG A 1 102 ? -7.976 -7.397 -1.940 1.00 97.75 102 ARG A CA 1
ATOM 778 C C . ARG A 1 102 ? -8.196 -5.900 -1.748 1.00 97.75 102 ARG A C 1
ATOM 780 O O . ARG A 1 102 ? -9.164 -5.530 -1.088 1.00 97.75 102 ARG A O 1
ATOM 787 N N . LEU A 1 103 ? -7.355 -5.054 -2.342 1.00 98.00 103 LEU A N 1
ATOM 788 C CA . LEU A 1 103 ? -7.549 -3.600 -2.329 1.00 98.00 103 LEU A CA 1
ATOM 789 C C . LEU A 1 103 ? -8.857 -3.204 -3.029 1.00 98.00 103 LEU A C 1
ATOM 791 O O . LEU A 1 103 ? -9.614 -2.391 -2.501 1.00 98.00 103 LEU A O 1
ATOM 795 N N . GLU A 1 104 ? -9.167 -3.831 -4.165 1.00 97.50 104 GLU A N 1
ATOM 796 C CA . GLU A 1 104 ? -10.435 -3.642 -4.884 1.00 97.50 104 GLU A CA 1
ATOM 797 C C . GLU A 1 104 ? -11.637 -4.047 -4.022 1.00 97.50 104 GLU A C 1
ATOM 799 O O . GLU A 1 104 ? -12.579 -3.272 -3.861 1.00 97.50 104 GLU A O 1
ATOM 804 N N . ALA A 1 105 ? -11.569 -5.206 -3.359 1.00 96.38 105 ALA A N 1
ATOM 805 C CA . ALA A 1 105 ? -12.628 -5.646 -2.455 1.00 96.38 105 ALA A CA 1
ATOM 806 C C . ALA A 1 105 ? -12.847 -4.682 -1.274 1.00 96.38 105 ALA A C 1
ATOM 808 O O . ALA A 1 105 ? -13.983 -4.522 -0.822 1.00 96.38 105 ALA A O 1
ATOM 809 N N . ILE A 1 106 ? -11.787 -4.057 -0.746 1.00 94.50 106 ILE A N 1
ATOM 810 C CA . ILE A 1 106 ? -11.895 -3.039 0.312 1.00 94.50 106 ILE A CA 1
ATOM 811 C C . ILE A 1 106 ? -12.622 -1.794 -0.210 1.00 94.50 106 ILE A C 1
ATOM 813 O O . ILE A 1 106 ? -13.468 -1.257 0.506 1.00 94.50 106 ILE A O 1
ATOM 817 N N . LEU A 1 107 ? -12.334 -1.352 -1.440 1.00 93.00 107 LEU A N 1
ATOM 818 C CA . LEU A 1 107 ? -13.048 -0.232 -2.059 1.00 93.00 107 LEU A CA 1
ATOM 819 C C . LEU A 1 107 ? -14.542 -0.522 -2.177 1.00 93.00 107 LEU A C 1
ATOM 821 O O . LEU A 1 107 ? -15.350 0.302 -1.754 1.00 93.00 107 LEU A O 1
ATOM 825 N N . ASP A 1 108 ? -14.903 -1.696 -2.692 1.00 91.81 108 ASP A N 1
ATOM 826 C CA . ASP A 1 108 ? -16.299 -2.087 -2.904 1.00 91.81 108 ASP A CA 1
ATOM 827 C C . ASP A 1 108 ? -17.100 -2.137 -1.601 1.00 91.81 108 ASP A C 1
ATOM 829 O O . ASP A 1 108 ? -18.236 -1.669 -1.548 1.00 91.81 108 ASP A O 1
ATOM 833 N N . GLN A 1 109 ? -16.487 -2.616 -0.518 1.00 89.12 109 GLN A N 1
ATOM 834 C CA . GLN A 1 109 ? -17.107 -2.647 0.811 1.00 89.12 109 GLN A CA 1
ATOM 835 C C . GLN A 1 109 ? -17.338 -1.254 1.414 1.00 89.12 109 GLN A C 1
ATOM 837 O O . GLN A 1 109 ? -18.143 -1.121 2.333 1.00 89.12 109 GLN A O 1
ATOM 842 N N . ARG A 1 110 ? -16.625 -0.225 0.942 1.00 82.31 110 ARG A N 1
ATOM 843 C CA . ARG A 1 110 ? -16.610 1.122 1.537 1.00 82.31 110 ARG A CA 1
ATOM 844 C C . ARG A 1 110 ? -17.280 2.191 0.675 1.00 82.31 110 ARG A C 1
ATOM 846 O O . ARG A 1 110 ? -17.344 3.339 1.104 1.00 82.31 110 ARG A O 1
ATOM 853 N N . GLN A 1 111 ? -17.830 1.836 -0.491 1.00 71.12 111 GLN A N 1
ATOM 854 C CA . GLN A 1 111 ? -18.489 2.794 -1.396 1.00 71.12 111 GLN A CA 1
ATOM 855 C C . GLN A 1 111 ? -19.679 3.537 -0.753 1.00 71.12 111 GLN A C 1
ATOM 857 O O . GLN A 1 111 ? -20.019 4.629 -1.201 1.00 71.12 111 GLN A O 1
ATOM 862 N N . SER A 1 112 ? -20.303 2.991 0.298 1.00 67.50 112 SER A N 1
ATOM 863 C CA . SER A 1 112 ? -21.419 3.631 1.013 1.00 67.50 112 SER A CA 1
ATOM 864 C C . SER A 1 112 ? -21.007 4.663 2.072 1.00 67.50 112 SER A C 1
ATOM 866 O O . SER A 1 112 ? -21.862 5.425 2.518 1.00 67.50 112 SER A O 1
ATOM 868 N N . ASP A 1 113 ? -19.731 4.709 2.471 1.00 67.62 113 ASP A N 1
ATOM 869 C CA . ASP A 1 113 ? -19.251 5.474 3.638 1.00 67.62 113 ASP A CA 1
ATOM 870 C C . ASP A 1 113 ? -18.625 6.842 3.257 1.00 67.62 113 ASP A C 1
ATOM 872 O O . ASP A 1 113 ? -17.942 7.478 4.060 1.00 67.62 113 ASP A O 1
ATOM 876 N N . ASP A 1 114 ? -18.866 7.335 2.036 1.00 66.56 114 ASP A N 1
ATOM 877 C CA . ASP A 1 114 ? -18.192 8.508 1.440 1.00 66.56 114 ASP A CA 1
ATOM 878 C C . ASP A 1 114 ? -18.636 9.881 2.005 1.00 66.56 114 ASP A C 1
ATOM 880 O O . ASP A 1 114 ? -18.262 10.942 1.502 1.00 66.56 114 ASP A O 1
ATOM 884 N N . SER A 1 115 ? -19.461 9.916 3.055 1.00 75.25 115 SER A N 1
ATOM 885 C CA . SER A 1 115 ? -19.860 11.180 3.694 1.00 75.25 115 SER A CA 1
ATOM 886 C C . SER A 1 115 ? -18.782 11.768 4.610 1.00 75.25 115 SER A C 1
ATOM 888 O O . SER A 1 115 ? -18.804 12.971 4.867 1.00 75.25 115 SER A O 1
ATOM 890 N N . ASP A 1 116 ? -17.854 10.946 5.109 1.00 87.50 116 ASP A N 1
ATOM 891 C CA . ASP A 1 116 ? -16.749 11.393 5.964 1.00 87.50 116 ASP A CA 1
ATOM 892 C C . ASP A 1 116 ? -15.523 11.765 5.101 1.00 87.50 116 ASP A C 1
ATOM 894 O O . ASP A 1 116 ? -14.973 10.894 4.420 1.00 87.50 116 ASP A O 1
ATOM 898 N N . PRO A 1 117 ? -15.042 13.026 5.136 1.00 88.38 117 PRO A N 1
ATOM 899 C CA . PRO A 1 117 ? -13.857 13.454 4.390 1.00 88.38 117 PRO A CA 1
ATOM 900 C C . PRO A 1 117 ? -12.598 12.623 4.672 1.00 88.38 117 PRO A C 1
ATOM 902 O O . PRO A 1 117 ? -11.762 12.450 3.784 1.00 88.38 117 PRO A O 1
ATOM 905 N N . VAL A 1 118 ? -12.445 12.100 5.893 1.00 88.00 118 VAL A N 1
ATOM 906 C CA . VAL A 1 118 ? -11.311 11.244 6.259 1.00 88.00 118 VAL A CA 1
ATOM 907 C C . VAL A 1 118 ? -11.420 9.899 5.550 1.00 88.00 118 VAL A C 1
ATOM 909 O O . VAL A 1 118 ? -10.425 9.424 5.005 1.00 88.00 118 VAL A O 1
ATOM 912 N N . ILE A 1 119 ? -12.615 9.303 5.515 1.00 89.19 119 ILE A N 1
ATOM 913 C CA . ILE A 1 119 ? -12.862 8.044 4.799 1.00 89.19 119 ILE A CA 1
ATOM 914 C C . ILE A 1 119 ? -12.671 8.249 3.296 1.00 89.19 119 ILE A C 1
ATOM 916 O O . ILE A 1 119 ? -11.972 7.452 2.670 1.00 89.19 119 ILE A O 1
ATOM 920 N N . ARG A 1 120 ? -13.198 9.344 2.735 1.00 91.50 120 ARG A N 1
ATOM 921 C CA . ARG A 1 120 ? -13.015 9.695 1.321 1.00 91.50 120 ARG A CA 1
ATOM 922 C C . ARG A 1 120 ? -11.543 9.747 0.937 1.00 91.50 120 ARG A C 1
ATOM 924 O O . ARG A 1 120 ? -11.152 9.118 -0.042 1.00 91.50 120 ARG A O 1
ATOM 931 N N . ARG A 1 121 ? -10.710 10.415 1.743 1.00 92.75 121 ARG A N 1
ATOM 932 C CA . ARG A 1 121 ? -9.270 10.479 1.466 1.00 92.75 121 ARG A CA 1
ATOM 933 C C . ARG A 1 121 ? -8.624 9.092 1.461 1.00 92.75 121 ARG A C 1
ATOM 935 O O . ARG A 1 121 ? -7.792 8.828 0.606 1.00 92.75 121 ARG A O 1
ATOM 942 N N . ARG A 1 122 ? -9.020 8.181 2.359 1.00 94.19 122 ARG A N 1
ATOM 943 C CA . ARG A 1 122 ? -8.483 6.804 2.369 1.00 94.19 122 ARG A CA 1
ATOM 944 C C . ARG A 1 122 ? -8.947 5.987 1.169 1.00 94.19 122 ARG A C 1
ATOM 946 O O . ARG A 1 122 ? -8.168 5.208 0.635 1.00 94.19 122 ARG A O 1
ATOM 953 N N . ILE A 1 123 ? -10.182 6.190 0.717 1.00 94.44 123 ILE A N 1
ATOM 954 C CA . ILE A 1 123 ? -10.692 5.595 -0.524 1.00 94.44 123 ILE A CA 1
ATOM 955 C C . ILE A 1 123 ? -9.874 6.086 -1.729 1.00 94.44 123 ILE A C 1
ATOM 957 O O . ILE A 1 123 ? -9.510 5.280 -2.584 1.00 94.44 123 ILE A O 1
ATOM 961 N N . GLU A 1 124 ? -9.561 7.381 -1.796 1.00 95.12 124 GLU A N 1
ATOM 962 C CA . GLU A 1 124 ? -8.689 7.952 -2.832 1.00 95.12 124 GLU A CA 1
ATOM 963 C C . GLU A 1 124 ? -7.280 7.354 -2.776 1.00 95.12 124 GLU A C 1
ATOM 965 O O . GLU A 1 124 ? -6.809 6.860 -3.796 1.00 95.12 124 GLU A O 1
ATOM 970 N N . ASP A 1 125 ? -6.666 7.275 -1.591 1.00 96.12 125 ASP A N 1
ATOM 971 C CA . ASP A 1 125 ? -5.341 6.664 -1.418 1.00 96.12 125 ASP A CA 1
ATOM 972 C C . ASP A 1 125 ? -5.300 5.214 -1.932 1.00 96.12 125 ASP A C 1
ATOM 974 O O . ASP A 1 125 ? -4.329 4.800 -2.566 1.00 96.12 125 ASP A O 1
ATOM 978 N N . VAL A 1 126 ? -6.355 4.421 -1.685 1.00 97.06 126 VAL A N 1
ATOM 979 C CA . VAL A 1 126 ? -6.444 3.049 -2.211 1.00 97.06 126 VAL A CA 1
ATOM 980 C C . VAL A 1 126 ? -6.569 3.044 -3.733 1.00 97.06 126 VAL A C 1
ATOM 982 O O . VAL A 1 126 ? -5.930 2.221 -4.382 1.00 97.06 126 VAL A O 1
ATOM 985 N N . ARG A 1 127 ? -7.377 3.935 -4.323 1.00 97.12 127 ARG A N 1
ATOM 986 C CA . ARG A 1 127 ? -7.535 4.025 -5.787 1.00 97.12 127 ARG A CA 1
ATOM 987 C C . ARG A 1 127 ? -6.224 4.404 -6.473 1.00 97.12 127 ARG A C 1
ATOM 989 O O . ARG A 1 127 ? -5.871 3.797 -7.485 1.00 97.12 127 ARG A O 1
ATOM 996 N N . GLU A 1 128 ? -5.510 5.375 -5.915 1.00 97.81 128 GLU A N 1
ATOM 997 C CA . GLU A 1 128 ? -4.189 5.796 -6.388 1.00 97.81 128 GLU A CA 1
ATOM 998 C C . GLU A 1 128 ? -3.193 4.635 -6.256 1.00 97.81 128 GLU A C 1
ATOM 1000 O O . GLU A 1 128 ? -2.573 4.247 -7.244 1.00 97.81 128 GLU A O 1
ATOM 1005 N N . SER A 1 129 ? -3.158 3.960 -5.100 1.00 97.69 129 SER A N 1
ATOM 1006 C CA . SER A 1 129 ? -2.311 2.774 -4.890 1.00 97.69 129 SER A CA 1
ATOM 1007 C C . SER A 1 129 ? -2.611 1.651 -5.891 1.00 97.69 129 SER A C 1
ATOM 1009 O O . SER A 1 129 ? -1.695 1.101 -6.491 1.00 97.69 129 SER A O 1
ATOM 1011 N N . ILE A 1 130 ? -3.886 1.318 -6.129 1.00 98.50 130 ILE A N 1
ATOM 1012 C CA . ILE A 1 130 ? -4.290 0.315 -7.132 1.00 98.50 130 ILE A CA 1
ATOM 1013 C C . ILE A 1 130 ? -3.786 0.696 -8.524 1.00 98.50 130 ILE A C 1
ATOM 1015 O O . ILE A 1 130 ? -3.371 -0.182 -9.276 1.00 98.50 130 ILE A O 1
ATOM 1019 N N . THR A 1 131 ? -3.828 1.982 -8.875 1.00 98.56 131 THR A N 1
ATOM 1020 C CA . THR A 1 131 ? -3.356 2.465 -10.179 1.00 98.56 131 THR A CA 1
ATOM 1021 C C . THR A 1 131 ? -1.864 2.191 -10.352 1.00 98.56 131 THR A C 1
ATOM 1023 O O . THR A 1 131 ? -1.477 1.614 -11.367 1.00 98.56 131 THR A O 1
ATOM 1026 N N . VAL A 1 132 ? -1.050 2.507 -9.341 1.00 98.56 132 VAL A N 1
ATOM 1027 C CA . VAL A 1 132 ? 0.393 2.219 -9.351 1.00 98.56 132 VAL A CA 1
ATOM 1028 C C . VAL A 1 132 ? 0.657 0.709 -9.384 1.00 98.56 132 VAL A C 1
ATOM 1030 O O . VAL A 1 132 ? 1.397 0.231 -10.236 1.00 98.56 132 VAL A O 1
ATOM 1033 N N . LEU A 1 133 ? -0.005 -0.076 -8.526 1.00 98.56 133 LEU A N 1
ATOM 1034 C CA . LEU A 1 133 ? 0.183 -1.532 -8.471 1.00 98.56 133 LEU A CA 1
ATOM 1035 C C . LEU A 1 133 ? -0.198 -2.221 -9.789 1.00 98.56 133 LEU A C 1
ATOM 1037 O O . LEU A 1 133 ? 0.506 -3.129 -10.223 1.00 98.56 133 LEU A O 1
ATOM 1041 N N . ARG A 1 134 ? -1.300 -1.809 -10.433 1.00 98.75 134 ARG A N 1
ATOM 1042 C CA . ARG A 1 134 ? -1.688 -2.320 -11.760 1.00 98.75 134 ARG A CA 1
ATOM 1043 C C . ARG A 1 134 ? -0.635 -1.985 -12.801 1.00 98.75 134 ARG A C 1
ATOM 1045 O O . ARG A 1 134 ? -0.285 -2.854 -13.586 1.00 98.75 134 ARG A O 1
ATOM 1052 N N . PHE A 1 135 ? -0.097 -0.770 -12.767 1.00 98.62 135 PHE A N 1
ATOM 1053 C CA . PHE A 1 135 ? 0.965 -0.371 -13.679 1.00 98.62 135 PHE A CA 1
ATOM 1054 C C . PHE A 1 135 ? 2.222 -1.238 -13.510 1.00 98.62 135 PHE A C 1
ATOM 1056 O O . PHE A 1 135 ? 2.726 -1.756 -14.504 1.00 98.62 135 PHE A O 1
ATOM 1063 N N . CYS A 1 136 ? 2.675 -1.479 -12.272 1.00 98.56 136 CYS A N 1
ATOM 1064 C CA . CYS A 1 136 ? 3.790 -2.391 -11.982 1.00 98.56 136 CYS A CA 1
ATOM 1065 C C . CYS A 1 136 ? 3.545 -3.803 -12.536 1.00 98.56 136 CYS A C 1
ATOM 1067 O O . CYS A 1 136 ? 4.438 -4.404 -13.127 1.00 98.56 136 CYS A O 1
ATOM 1069 N N . VAL A 1 137 ? 2.321 -4.323 -12.395 1.00 98.56 137 VAL A N 1
ATOM 1070 C CA . VAL A 1 137 ? 1.933 -5.635 -12.941 1.00 98.56 137 VAL A CA 1
ATOM 1071 C C . VAL A 1 137 ? 1.935 -5.636 -14.469 1.00 98.56 137 VAL A C 1
ATOM 1073 O O . VAL A 1 137 ? 2.497 -6.543 -15.075 1.00 98.56 137 VAL A O 1
ATOM 1076 N N . ASP A 1 138 ? 1.333 -4.628 -15.098 1.00 98.44 138 ASP A N 1
ATOM 1077 C CA . ASP A 1 138 ? 1.200 -4.543 -16.556 1.00 98.44 138 ASP A CA 1
ATOM 1078 C C . ASP A 1 138 ? 2.555 -4.354 -17.255 1.00 98.44 138 ASP A C 1
ATOM 1080 O O . ASP A 1 138 ? 2.741 -4.792 -18.393 1.00 98.44 138 ASP A O 1
ATOM 1084 N N . LYS A 1 139 ? 3.498 -3.686 -16.586 1.00 97.81 139 LYS A N 1
ATOM 1085 C CA . LYS A 1 139 ? 4.857 -3.436 -17.078 1.00 97.81 139 LYS A CA 1
ATOM 1086 C C . LYS A 1 139 ? 5.876 -4.483 -16.646 1.00 97.81 139 LYS A C 1
ATOM 1088 O O . LYS A 1 139 ? 6.974 -4.472 -17.192 1.00 97.81 139 LYS A O 1
ATOM 1093 N N . ASP A 1 140 ? 5.502 -5.372 -15.729 1.00 98.19 140 ASP A N 1
ATOM 1094 C CA . ASP A 1 140 ? 6.391 -6.356 -15.103 1.00 98.19 140 ASP A CA 1
ATOM 1095 C C . ASP A 1 140 ? 7.628 -5.702 -14.457 1.00 98.19 140 ASP A C 1
ATOM 1097 O O . ASP A 1 140 ? 8.760 -6.131 -14.657 1.00 98.19 140 ASP A O 1
ATOM 1101 N N . VAL A 1 141 ? 7.396 -4.629 -13.692 1.00 98.31 141 VAL A N 1
ATOM 1102 C CA . VAL A 1 141 ? 8.425 -3.870 -12.956 1.00 98.31 141 VAL A CA 1
ATOM 1103 C C . VAL A 1 141 ? 8.121 -3.842 -11.464 1.00 98.31 141 VAL A C 1
ATOM 1105 O O . VAL A 1 141 ? 6.958 -3.901 -11.049 1.00 98.31 141 VAL A O 1
ATOM 1108 N N . GLU A 1 142 ? 9.156 -3.754 -10.636 1.00 98.00 142 GLU A N 1
ATOM 1109 C CA . GLU A 1 142 ? 8.999 -3.668 -9.191 1.00 98.00 142 GLU A CA 1
ATOM 1110 C C . GLU A 1 142 ? 8.284 -2.378 -8.756 1.00 98.00 142 GLU A C 1
ATOM 1112 O O . GLU A 1 142 ? 8.240 -1.372 -9.465 1.00 98.00 142 GLU A O 1
ATOM 1117 N N . LEU A 1 143 ? 7.701 -2.421 -7.563 1.00 97.75 143 LEU A N 1
ATOM 1118 C CA . LEU A 1 143 ? 7.165 -1.264 -6.861 1.00 97.75 143 LEU A CA 1
ATOM 1119 C C . LEU A 1 143 ? 8.166 -0.821 -5.794 1.00 97.75 143 LEU A C 1
ATOM 1121 O O . LEU A 1 143 ? 8.496 -1.601 -4.896 1.00 97.75 143 LEU A O 1
ATOM 1125 N N . ILE A 1 144 ? 8.581 0.439 -5.865 1.00 95.31 144 ILE A N 1
ATOM 1126 C CA . ILE A 1 144 ? 9.598 1.036 -4.999 1.00 95.31 144 ILE A CA 1
ATOM 1127 C C . ILE A 1 144 ? 8.939 1.920 -3.936 1.00 95.31 144 ILE A C 1
ATOM 1129 O O . ILE A 1 144 ? 7.939 2.592 -4.196 1.00 95.31 144 ILE A O 1
ATOM 1133 N N . PHE A 1 145 ? 9.526 1.920 -2.737 1.00 93.31 145 PHE A N 1
ATOM 1134 C CA . PHE A 1 145 ? 9.214 2.843 -1.643 1.00 93.31 145 PHE A CA 1
ATOM 1135 C C . PHE A 1 145 ? 10.328 3.893 -1.568 1.00 93.31 145 PHE A C 1
ATOM 1137 O O . PHE A 1 145 ? 11.480 3.543 -1.307 1.00 93.31 145 PHE A O 1
ATOM 1144 N N . GLY A 1 146 ? 10.008 5.168 -1.804 1.00 86.44 146 GLY A N 1
ATOM 1145 C CA . GLY A 1 146 ? 11.003 6.249 -1.850 1.00 86.44 146 GLY A CA 1
ATOM 1146 C C . GLY A 1 146 ? 10.602 7.534 -1.165 1.00 86.44 146 GLY A C 1
ATOM 1147 O O . GLY A 1 146 ? 9.444 7.669 -0.719 1.00 86.44 146 GLY A O 1
#

Solvent-accessible surface area (backbone atoms only — not comparable to full-atom values): 8675 Å² total; per-residue (Å²): 138,83,87,83,87,82,77,77,78,78,78,74,76,70,75,84,67,81,77,82,39,36,33,44,33,54,65,73,88,52,92,85,56,59,62,43,75,33,41,61,67,53,47,51,52,47,45,38,52,52,29,48,75,73,72,43,66,45,52,44,25,57,95,49,82,31,79,43,55,70,90,79,56,91,61,69,51,47,72,74,65,72,47,57,76,60,94,49,81,64,42,44,26,68,55,35,55,60,25,46,67,55,56,54,51,53,49,67,76,45,68,86,55,62,84,40,72,71,53,38,51,50,52,49,54,50,53,46,48,48,53,34,36,50,48,15,42,78,67,70,27,34,39,36,61,78

Foldseek 3Di:
DYDDDPPPPPPPPPPPPDDQWKKKAWPPPDPPGAMDIDGPVRLVVLLQVVCVLQVHGLCCEPVNPHDNHPVVGDDLCCCVNVADLPPGDWAFLVSLVSCLVVLVVSLVVCVVVCPDPVSVVSSVNSVSSSRRSVVCNVVRTTMDMD

Mean predicted aligned error: 8.13 Å

pLDDT: mean 86.9, std 18.46, range [29.64, 98.75]

Secondary structure (DSSP, 8-state):
-------------------SSEEEEESS--TTS--EEE-HHHHHHHHHHHHHHTTS-GGGBTTTTS-B-GGGS--TTHHHHT--SSSPPPBPHHHHHHHHHHHHHHHHHHTT-TTSHHHHHHHHHHHHHHHHHHHHHHHT-PEEE-